Protein AF-A0A7C4BA80-F1 (afdb_monomer_lite)

Structure (mmCIF, N/CA/C/O backbone):
data_AF-A0A7C4BA80-F1
#
_entry.id   AF-A0A7C4BA80-F1
#
loop_
_atom_site.group_PDB
_atom_site.id
_atom_site.type_symbol
_atom_site.label_atom_id
_atom_site.label_alt_id
_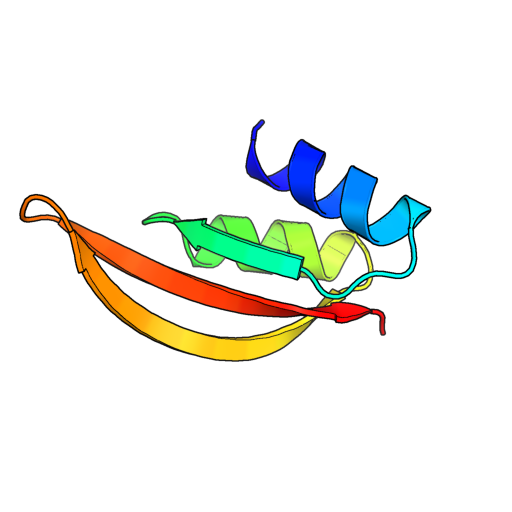atom_site.label_comp_id
_atom_site.label_asym_id
_atom_site.label_entity_id
_atom_site.label_seq_id
_atom_site.pdbx_PDB_ins_code
_atom_site.Cartn_x
_atom_site.Cartn_y
_atom_site.Cartn_z
_atom_site.occupancy
_atom_site.B_iso_or_equiv
_atom_site.auth_seq_id
_atom_site.auth_comp_id
_atom_site.auth_asym_id
_atom_site.auth_atom_id
_atom_site.pdbx_PDB_model_num
ATOM 1 N N . MET A 1 1 ? -4.697 9.553 -10.941 1.00 65.56 1 MET A N 1
ATOM 2 C CA . MET A 1 1 ? -3.668 9.012 -10.026 1.00 65.56 1 MET A CA 1
ATOM 3 C C . MET A 1 1 ? -4.118 7.640 -9.534 1.00 65.56 1 MET A C 1
ATOM 5 O O . MET A 1 1 ? -5.134 7.558 -8.863 1.00 65.56 1 MET A O 1
ATOM 9 N N . TYR A 1 2 ? -3.417 6.563 -9.902 1.00 84.06 2 TYR A N 1
ATOM 10 C CA . TYR A 1 2 ? -3.790 5.181 -9.542 1.00 84.06 2 TYR A CA 1
ATOM 11 C C . TYR A 1 2 ? -3.863 4.960 -8.020 1.00 84.06 2 TYR A C 1
ATOM 13 O O . TYR A 1 2 ? -4.835 4.403 -7.521 1.00 84.06 2 TYR A O 1
ATOM 21 N N . THR A 1 3 ? -2.877 5.473 -7.281 1.00 87.94 3 THR A N 1
ATOM 22 C CA . THR A 1 3 ? -2.765 5.313 -5.825 1.00 87.94 3 THR A CA 1
ATOM 23 C C . THR A 1 3 ? -3.966 5.883 -5.072 1.00 87.94 3 THR A C 1
ATOM 25 O O . THR A 1 3 ? -4.542 5.204 -4.231 1.00 87.94 3 THR A O 1
ATOM 28 N N . GLU A 1 4 ? -4.376 7.109 -5.408 1.00 89.00 4 GLU A N 1
ATOM 29 C CA . GLU A 1 4 ? -5.549 7.758 -4.809 1.00 89.00 4 GLU A CA 1
ATOM 30 C C . GLU A 1 4 ? -6.835 6.995 -5.124 1.00 89.00 4 GLU A C 1
ATOM 32 O O . GLU A 1 4 ? -7.666 6.821 -4.243 1.00 89.00 4 GLU A O 1
ATOM 37 N N . GLY A 1 5 ? -6.988 6.489 -6.353 1.00 89.94 5 GLY A N 1
ATOM 38 C CA . GLY A 1 5 ? -8.162 5.704 -6.737 1.00 89.94 5 GLY A CA 1
ATOM 39 C C . GLY A 1 5 ? -8.312 4.426 -5.908 1.00 89.94 5 GLY A C 1
ATOM 40 O O . GLY A 1 5 ? -9.396 4.154 -5.390 1.00 89.94 5 GLY A O 1
ATOM 41 N N . VAL A 1 6 ? -7.217 3.679 -5.731 1.00 89.81 6 VAL A N 1
ATOM 42 C CA . VAL A 1 6 ? -7.197 2.458 -4.907 1.00 89.81 6 VAL A CA 1
ATOM 43 C C . VAL A 1 6 ? -7.510 2.781 -3.445 1.00 89.81 6 VAL A C 1
ATOM 45 O O . VAL A 1 6 ? -8.361 2.126 -2.846 1.00 89.81 6 VAL A O 1
ATOM 48 N N . LEU A 1 7 ? -6.875 3.812 -2.882 1.00 91.94 7 LEU A N 1
ATOM 49 C CA . LEU A 1 7 ? -7.084 4.206 -1.486 1.00 91.94 7 LEU A CA 1
ATOM 50 C C . LEU A 1 7 ? -8.498 4.755 -1.242 1.00 91.94 7 LEU A C 1
ATOM 52 O O . LEU A 1 7 ? -9.116 4.400 -0.246 1.00 91.94 7 LEU A O 1
ATOM 56 N N . CYS A 1 8 ? -9.057 5.543 -2.166 1.00 91.62 8 CYS A N 1
ATOM 57 C CA . CYS A 1 8 ? -10.448 6.007 -2.107 1.00 91.62 8 CYS A CA 1
ATOM 58 C C . CYS A 1 8 ? -11.432 4.834 -2.103 1.00 91.62 8 CYS A C 1
ATOM 60 O O . CYS A 1 8 ? -12.397 4.832 -1.340 1.00 91.62 8 CYS A O 1
ATOM 62 N N . HIS A 1 9 ? -11.215 3.842 -2.969 1.00 92.06 9 HIS A N 1
ATOM 63 C CA . HIS A 1 9 ? -12.084 2.671 -3.034 1.00 92.06 9 HIS A CA 1
ATOM 64 C C . HIS A 1 9 ? -11.988 1.823 -1.759 1.00 92.06 9 HIS A C 1
ATOM 66 O O . HIS A 1 9 ? -13.017 1.417 -1.211 1.00 92.06 9 HIS A O 1
ATOM 72 N N . ALA A 1 10 ? -10.768 1.614 -1.258 1.00 91.94 10 ALA A N 1
ATOM 73 C CA . ALA A 1 10 ? -10.537 0.911 -0.004 1.00 91.94 10 ALA A CA 1
ATOM 74 C C . ALA A 1 10 ? -11.202 1.642 1.176 1.00 91.94 10 ALA A C 1
ATOM 76 O O . ALA A 1 10 ? -11.908 1.001 1.953 1.00 91.94 10 ALA A O 1
ATOM 77 N N . ALA A 1 11 ? -11.077 2.974 1.247 1.00 90.25 11 ALA A N 1
ATOM 78 C CA . ALA A 1 11 ? -11.657 3.793 2.312 1.00 90.25 11 ALA A CA 1
ATOM 79 C C . ALA A 1 11 ? -13.184 3.684 2.332 1.00 90.25 11 ALA A C 1
ATOM 81 O O . ALA A 1 11 ? -13.786 3.444 3.375 1.00 90.25 11 ALA A O 1
ATOM 82 N N . ARG A 1 12 ? -13.816 3.783 1.155 1.00 91.06 12 ARG A N 1
ATOM 83 C CA . ARG A 1 12 ? -15.274 3.637 1.006 1.00 91.06 12 ARG A CA 1
ATOM 84 C C . ARG A 1 12 ? -15.783 2.255 1.406 1.00 91.06 12 ARG A C 1
ATOM 86 O O . ARG A 1 12 ? -16.950 2.131 1.757 1.00 91.06 12 ARG A O 1
ATOM 93 N N . SER A 1 13 ? -14.926 1.243 1.330 1.00 90.25 13 SER A N 1
ATOM 94 C CA . SER A 1 13 ? -15.271 -0.146 1.636 1.00 90.25 13 SER A CA 1
ATOM 95 C C . SER A 1 13 ? -14.835 -0.574 3.042 1.00 90.25 13 SER A C 1
ATOM 97 O O . SER A 1 13 ? -15.054 -1.724 3.409 1.00 90.25 13 SER A O 1
ATOM 99 N N . GLY A 1 14 ? -14.177 0.302 3.816 1.00 88.00 14 GLY A N 1
ATOM 100 C CA . GLY A 1 14 ? -13.568 -0.061 5.104 1.00 88.00 14 GLY A CA 1
ATOM 101 C C . GLY A 1 14 ? -12.475 -1.131 4.980 1.00 88.00 14 GLY A C 1
ATOM 102 O O . GLY A 1 14 ? -12.208 -1.867 5.928 1.00 88.00 14 GLY A O 1
ATOM 103 N N . ALA A 1 15 ? -11.873 -1.268 3.798 1.00 92.75 15 ALA A N 1
ATOM 104 C CA . ALA A 1 15 ? -10.949 -2.345 3.485 1.00 92.75 15 ALA A CA 1
ATOM 105 C C . ALA A 1 15 ? -9.492 -1.954 3.764 1.00 92.75 15 ALA A C 1
ATOM 107 O O . ALA A 1 15 ? -9.094 -0.788 3.663 1.00 92.75 15 ALA A O 1
ATOM 108 N N . LYS A 1 16 ? -8.672 -2.974 4.039 1.00 95.69 16 LYS A N 1
ATOM 109 C CA . LYS A 1 16 ? -7.208 -2.872 3.989 1.00 95.69 16 LYS A CA 1
ATOM 110 C C . LYS A 1 16 ? -6.765 -2.607 2.548 1.00 95.69 16 LYS A C 1
ATOM 112 O O . LYS A 1 16 ? -7.405 -3.082 1.609 1.00 95.69 16 LYS A O 1
ATOM 117 N N . ALA A 1 17 ? -5.663 -1.887 2.367 1.00 95.19 17 ALA A N 1
ATOM 118 C CA . ALA A 1 17 ? -5.137 -1.560 1.044 1.00 95.19 17 ALA A CA 1
ATOM 119 C C . ALA A 1 17 ? -3.756 -2.186 0.821 1.00 95.19 17 ALA A C 1
ATOM 121 O O . ALA A 1 17 ? -2.919 -2.227 1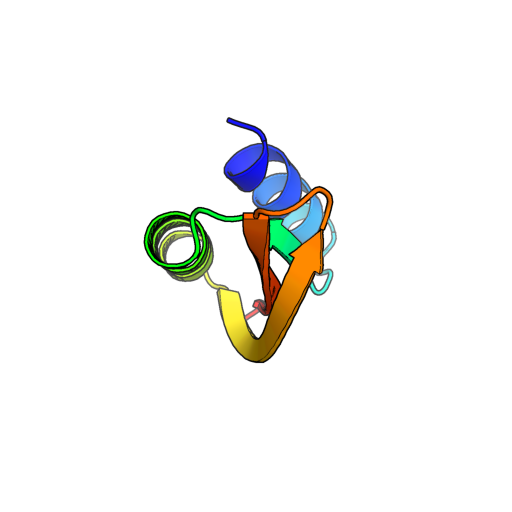.720 1.00 95.19 17 ALA A O 1
ATOM 122 N N . CYS A 1 18 ? -3.508 -2.653 -0.403 1.00 95.06 18 CYS A N 1
ATOM 123 C CA . CYS A 1 18 ? -2.203 -3.126 -0.849 1.00 95.06 18 CYS A CA 1
ATOM 124 C C . CYS A 1 18 ? -1.789 -2.335 -2.087 1.00 95.06 18 CYS A C 1
ATOM 126 O O . CYS A 1 18 ? -2.541 -2.258 -3.061 1.00 95.06 18 CYS A O 1
ATOM 128 N N . LEU A 1 19 ? -0.599 -1.741 -2.052 1.00 95.00 19 LEU A N 1
ATOM 129 C CA . LEU A 1 19 ? -0.050 -0.968 -3.158 1.00 95.00 19 LEU A CA 1
ATOM 130 C C . LEU A 1 19 ? 1.307 -1.534 -3.560 1.00 95.00 19 LEU A C 1
ATOM 132 O O . LEU A 1 19 ? 2.218 -1.618 -2.741 1.00 95.00 19 LEU A O 1
ATOM 136 N N . VAL A 1 20 ? 1.447 -1.872 -4.840 1.00 94.44 20 VAL A N 1
ATOM 137 C CA . VAL A 1 20 ? 2.727 -2.235 -5.454 1.00 94.44 20 VAL A CA 1
ATOM 138 C C . VAL A 1 20 ? 3.191 -1.050 -6.284 1.00 94.44 20 VAL A C 1
ATOM 140 O O . VAL A 1 20 ? 2.514 -0.647 -7.230 1.00 94.44 20 VAL A O 1
ATOM 143 N N . THR A 1 21 ? 4.306 -0.435 -5.901 1.00 93.44 21 THR A N 1
ATOM 144 C CA . THR A 1 21 ? 4.746 0.815 -6.527 1.00 93.44 21 THR A CA 1
ATOM 145 C C . THR A 1 21 ? 6.250 1.034 -6.390 1.00 93.44 21 THR A C 1
ATOM 147 O O . THR A 1 21 ? 6.823 0.741 -5.342 1.00 93.44 21 THR A O 1
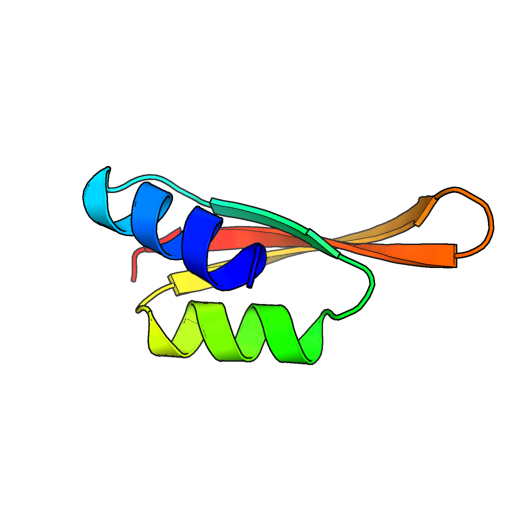ATOM 150 N N . PRO A 1 22 ? 6.921 1.609 -7.404 1.00 94.06 22 PRO A N 1
ATOM 151 C CA . PRO A 1 22 ? 8.285 2.106 -7.249 1.00 94.06 22 PRO A CA 1
ATOM 152 C C . PRO A 1 22 ? 8.342 3.481 -6.556 1.00 94.06 22 PRO A C 1
ATOM 154 O O . PRO A 1 22 ? 9.428 3.998 -6.309 1.00 94.06 22 PRO A O 1
ATOM 157 N N . TYR A 1 23 ? 7.191 4.104 -6.272 1.00 93.50 23 TYR A N 1
ATOM 158 C CA . TYR A 1 23 ? 7.071 5.449 -5.697 1.00 93.50 23 TYR A CA 1
ATOM 159 C C . TYR A 1 23 ? 6.639 5.396 -4.230 1.00 93.50 23 TYR A C 1
ATOM 161 O O . TYR A 1 23 ? 5.639 5.995 -3.836 1.00 93.50 23 TYR A O 1
ATOM 169 N N . GLU A 1 24 ? 7.392 4.659 -3.417 1.00 94.06 24 GLU A N 1
ATOM 170 C CA . GLU A 1 24 ? 7.045 4.361 -2.025 1.00 94.06 24 GLU A CA 1
ATOM 171 C C . GLU A 1 24 ? 6.656 5.597 -1.206 1.00 94.06 24 GLU A C 1
ATOM 173 O O . GLU A 1 24 ? 5.560 5.652 -0.652 1.00 94.06 24 GLU A O 1
ATOM 178 N N . ARG A 1 25 ? 7.531 6.609 -1.150 1.00 94.56 25 ARG A N 1
ATOM 179 C CA . ARG A 1 25 ? 7.310 7.801 -0.314 1.00 94.56 25 ARG A CA 1
ATOM 180 C C . ARG A 1 25 ? 6.028 8.541 -0.685 1.00 94.56 25 ARG A C 1
ATOM 182 O O . ARG A 1 25 ? 5.307 8.992 0.199 1.00 94.56 25 ARG A O 1
ATOM 189 N N . ALA A 1 26 ? 5.740 8.641 -1.982 1.00 94.62 26 ALA A N 1
ATOM 190 C CA . ALA A 1 26 ? 4.520 9.274 -2.464 1.00 94.6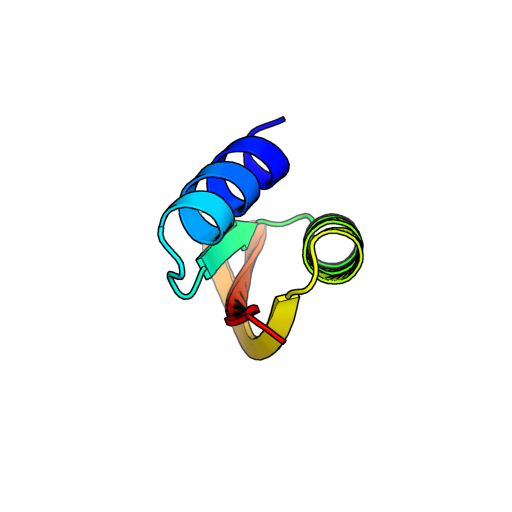2 26 ALA A CA 1
ATOM 191 C C . ALA A 1 26 ? 3.285 8.462 -2.049 1.00 94.62 26 ALA A C 1
ATOM 193 O O . ALA A 1 26 ? 2.329 9.031 -1.534 1.00 94.62 26 ALA A O 1
ATOM 194 N N . ALA A 1 27 ? 3.330 7.134 -2.198 1.00 94.81 27 ALA A N 1
ATOM 195 C CA . ALA A 1 27 ? 2.220 6.265 -1.823 1.00 94.81 27 ALA A CA 1
ATOM 196 C C . ALA A 1 27 ? 1.928 6.273 -0.318 1.00 94.81 27 ALA A C 1
ATOM 198 O O . ALA A 1 27 ? 0.765 6.379 0.065 1.00 94.81 27 ALA A O 1
ATOM 199 N N . ILE A 1 28 ? 2.965 6.235 0.524 1.00 96.25 28 ILE A N 1
ATOM 200 C CA . ILE A 1 28 ? 2.812 6.358 1.981 1.00 96.25 28 ILE A CA 1
ATOM 201 C C . ILE A 1 28 ? 2.219 7.725 2.335 1.00 96.25 28 ILE A C 1
ATOM 203 O O . ILE A 1 28 ? 1.259 7.793 3.096 1.00 96.25 28 ILE A O 1
ATOM 207 N N . GLY A 1 29 ? 2.741 8.810 1.754 1.00 95.62 29 GLY A N 1
ATOM 208 C CA . GLY A 1 29 ? 2.238 10.160 2.016 1.00 95.62 29 GLY A CA 1
ATOM 209 C C . GLY A 1 29 ? 0.760 10.328 1.657 1.00 95.62 29 GLY A C 1
ATOM 210 O O . GLY A 1 29 ? 0.011 10.940 2.416 1.00 95.62 29 GLY A O 1
ATOM 211 N N . THR A 1 30 ? 0.321 9.763 0.530 1.00 94.88 30 THR A N 1
ATOM 212 C CA . THR A 1 30 ? -1.097 9.760 0.145 1.00 94.88 30 THR A CA 1
ATOM 213 C C . THR A 1 30 ? -1.935 8.903 1.094 1.00 94.88 30 THR A C 1
ATOM 215 O O . THR A 1 30 ? -2.968 9.372 1.558 1.00 94.88 30 THR A O 1
ATOM 218 N N . ALA A 1 31 ? -1.490 7.689 1.431 1.00 94.94 31 ALA A N 1
ATOM 219 C CA . ALA A 1 31 ? -2.216 6.798 2.339 1.00 94.94 31 ALA A CA 1
ATOM 220 C C . ALA A 1 31 ? -2.434 7.433 3.722 1.00 94.94 31 ALA A C 1
ATOM 222 O O . ALA A 1 31 ? -3.561 7.465 4.212 1.00 94.94 31 ALA A O 1
ATOM 223 N N . VAL A 1 32 ? -1.394 8.039 4.301 1.00 94.81 32 VAL A N 1
ATOM 224 C CA . VAL A 1 32 ? -1.480 8.722 5.603 1.00 94.81 32 VAL A CA 1
ATOM 225 C C . VAL A 1 32 ? -2.486 9.876 5.571 1.00 94.81 32 VAL A C 1
ATOM 227 O O . VAL A 1 32 ? -3.307 9.997 6.475 1.00 94.81 32 VAL A O 1
ATOM 230 N N . LYS A 1 33 ? -2.495 10.689 4.504 1.00 94.12 33 LYS A N 1
ATOM 231 C CA . LYS A 1 33 ? -3.492 11.767 4.331 1.00 94.12 33 LYS A CA 1
ATOM 232 C C . LYS A 1 33 ? -4.932 11.253 4.261 1.00 94.12 33 LYS A C 1
ATOM 234 O O . LYS A 1 33 ? -5.855 12.014 4.525 1.00 94.12 33 LYS A O 1
ATOM 239 N N . MET A 1 34 ? -5.118 9.988 3.893 1.00 92.69 34 MET A N 1
ATOM 240 C CA . MET A 1 34 ? -6.420 9.335 3.761 1.00 92.69 3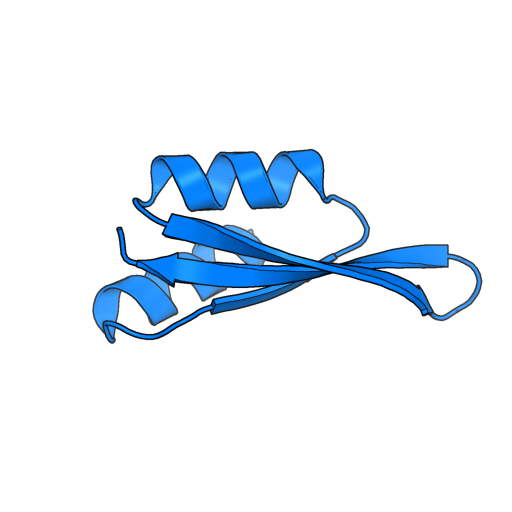4 MET A CA 1
ATOM 241 C C . MET A 1 34 ? -6.780 8.480 4.983 1.00 92.69 34 MET A C 1
ATOM 243 O O . MET A 1 34 ? -7.725 7.700 4.914 1.00 92.69 34 MET A O 1
ATOM 247 N N . GLY A 1 35 ? -6.046 8.618 6.093 1.00 94.06 35 GLY A N 1
ATOM 248 C CA . GLY A 1 35 ? -6.337 7.910 7.339 1.00 94.06 35 GLY A CA 1
ATOM 249 C C . GLY A 1 35 ? -5.869 6.458 7.354 1.00 94.06 35 GLY A C 1
ATOM 250 O O . GLY A 1 35 ? -6.395 5.663 8.121 1.00 94.06 35 GLY A O 1
ATOM 251 N N . TYR A 1 36 ? -4.891 6.088 6.528 1.00 96.12 36 TYR A N 1
ATOM 252 C CA . TYR A 1 36 ? -4.295 4.753 6.548 1.00 96.12 36 TYR A CA 1
ATOM 253 C C . TYR A 1 36 ? -2.947 4.735 7.270 1.00 96.12 36 TYR A C 1
ATOM 255 O O . TYR A 1 36 ? -2.117 5.629 7.084 1.00 96.12 36 TYR A O 1
ATOM 263 N N . VAL A 1 37 ? -2.684 3.657 8.007 1.00 96.19 37 VAL A N 1
ATOM 264 C CA . VAL A 1 37 ? -1.380 3.361 8.612 1.00 96.19 37 VAL A CA 1
ATOM 265 C C . VAL A 1 37 ? -0.684 2.264 7.818 1.00 96.19 37 VAL A C 1
ATOM 267 O O . VAL A 1 37 ? -1.295 1.261 7.452 1.00 96.19 37 VAL A O 1
ATOM 270 N N . LEU A 1 38 ? 0.612 2.436 7.548 1.00 97.06 38 LEU A N 1
ATOM 271 C CA . LEU A 1 38 ? 1.439 1.381 6.965 1.00 97.06 38 LEU A CA 1
ATOM 272 C C . LEU A 1 38 ? 1.716 0.311 8.026 1.00 97.06 38 LEU A C 1
ATOM 274 O O . LEU A 1 38 ? 2.393 0.586 9.014 1.00 97.06 38 LEU A O 1
ATOM 278 N N . THR A 1 39 ? 1.246 -0.912 7.800 1.00 97.31 39 THR A N 1
ATOM 279 C CA . THR A 1 39 ? 1.452 -2.033 8.731 1.00 97.31 39 THR A CA 1
ATOM 280 C C . THR A 1 39 ? 2.588 -2.944 8.305 1.00 97.31 39 THR A C 1
ATOM 282 O O . THR A 1 39 ? 3.271 -3.527 9.146 1.00 97.31 39 THR A O 1
ATOM 285 N N . ARG A 1 40 ? 2.829 -3.069 6.995 1.00 97.19 40 ARG A N 1
ATOM 286 C CA . ARG A 1 40 ? 3.922 -3.894 6.481 1.00 97.19 40 ARG A CA 1
ATOM 287 C C . ARG A 1 40 ? 4.468 -3.362 5.166 1.00 97.19 40 ARG A C 1
ATOM 289 O O . ARG A 1 40 ? 3.738 -2.853 4.319 1.00 97.19 40 ARG A O 1
ATOM 296 N N . ARG A 1 41 ? 5.774 -3.543 4.994 1.00 96.56 41 ARG A N 1
ATOM 297 C CA . ARG A 1 41 ? 6.523 -3.214 3.784 1.00 96.56 41 ARG A CA 1
ATOM 298 C C . ARG A 1 41 ? 7.361 -4.410 3.351 1.00 96.56 41 ARG A C 1
ATOM 300 O O . ARG A 1 41 ? 7.981 -5.065 4.188 1.00 96.56 41 ARG A O 1
ATOM 307 N N . LEU A 1 42 ? 7.404 -4.649 2.046 1.00 96.56 42 LEU A N 1
ATOM 308 C CA . LEU A 1 42 ? 8.325 -5.580 1.404 1.00 96.56 42 LEU A CA 1
ATOM 309 C C . LEU A 1 42 ? 8.942 -4.913 0.174 1.00 96.56 42 LEU A C 1
ATOM 311 O O . LEU A 1 42 ? 8.217 -4.348 -0.640 1.00 96.56 42 LEU A O 1
ATOM 315 N N . ASP A 1 43 ? 10.252 -5.037 0.005 1.00 95.50 43 ASP A N 1
ATOM 316 C CA . ASP A 1 43 ? 10.935 -4.594 -1.208 1.00 95.50 43 ASP A CA 1
ATOM 317 C C . ASP A 1 43 ? 11.163 -5.799 -2.130 1.00 95.50 43 ASP A C 1
ATOM 319 O O . ASP A 1 43 ? 11.582 -6.868 -1.681 1.00 95.50 43 ASP A O 1
ATOM 323 N N . THR A 1 44 ? 10.897 -5.636 -3.424 1.00 94.44 44 THR A N 1
ATOM 324 C CA . THR A 1 44 ? 11.145 -6.666 -4.441 1.00 94.44 44 THR A CA 1
ATOM 325 C C . THR A 1 44 ? 11.620 -6.048 -5.757 1.00 94.44 44 THR A C 1
ATOM 327 O O . THR A 1 44 ? 11.690 -4.825 -5.909 1.00 94.44 44 THR A O 1
ATOM 330 N N . PHE A 1 45 ? 11.979 -6.896 -6.717 1.00 94.44 45 PHE A N 1
ATOM 331 C CA . PHE A 1 45 ? 12.366 -6.504 -8.065 1.00 94.44 45 PHE A CA 1
ATOM 332 C C . PHE A 1 45 ? 11.350 -7.048 -9.068 1.00 94.44 45 PHE A C 1
ATOM 334 O O . PHE A 1 45 ? 11.074 -8.244 -9.101 1.00 94.44 45 PHE A O 1
ATOM 341 N N . GLN A 1 46 ? 10.812 -6.172 -9.913 1.00 89.50 46 GLN A N 1
ATOM 342 C CA . GLN A 1 46 ? 9.952 -6.547 -11.035 1.00 89.50 46 GLN A CA 1
ATOM 343 C C . GLN A 1 46 ? 10.445 -5.847 -12.299 1.00 89.50 46 GLN A C 1
ATOM 345 O O . GLN A 1 46 ? 10.628 -4.630 -12.311 1.00 89.50 46 GLN A O 1
ATOM 350 N N . GLY A 1 47 ? 10.707 -6.625 -13.354 1.00 85.62 47 GLY A N 1
ATOM 351 C CA . GLY A 1 47 ? 11.157 -6.093 -14.646 1.00 85.62 47 GLY A CA 1
ATOM 352 C C . GLY A 1 47 ? 12.453 -5.274 -14.571 1.00 85.62 47 GLY A C 1
ATOM 353 O O . GLY A 1 47 ? 12.569 -4.257 -15.243 1.00 85.62 47 GLY A O 1
ATOM 354 N N . GLY A 1 48 ? 13.396 -5.657 -13.700 1.00 92.50 48 GLY A N 1
ATOM 355 C CA . GLY A 1 48 ? 14.668 -4.942 -13.512 1.00 92.50 48 GLY A CA 1
ATOM 356 C C . GLY A 1 48 ? 14.579 -3.660 -12.675 1.00 92.50 48 GLY A C 1
ATOM 357 O O . GLY A 1 48 ? 15.591 -2.990 -12.477 1.00 92.50 48 GLY A O 1
ATOM 358 N N . ARG A 1 49 ? 13.401 -3.317 -12.138 1.00 92.25 49 ARG A N 1
ATOM 359 C CA . ARG A 1 49 ? 13.201 -2.153 -11.266 1.00 92.25 49 ARG A CA 1
ATOM 360 C C . ARG A 1 49 ? 12.841 -2.587 -9.849 1.00 92.25 49 ARG A C 1
ATOM 362 O O . ARG A 1 49 ? 12.076 -3.529 -9.653 1.00 92.25 49 ARG A O 1
ATOM 369 N N . ARG A 1 50 ? 13.366 -1.868 -8.853 1.00 93.62 50 ARG A N 1
ATOM 370 C CA . ARG A 1 50 ? 12.937 -2.016 -7.457 1.00 93.62 50 ARG A CA 1
ATOM 371 C C . ARG A 1 50 ? 11.513 -1.483 -7.294 1.00 93.62 50 ARG A C 1
ATOM 373 O O . ARG A 1 50 ? 11.225 -0.356 -7.703 1.00 93.62 50 ARG A O 1
ATOM 380 N N . VAL A 1 51 ? 10.654 -2.277 -6.672 1.00 95.81 51 VAL A N 1
ATOM 381 C CA . VAL A 1 51 ? 9.282 -1.912 -6.311 1.00 95.81 51 VAL A CA 1
ATOM 382 C C . VAL A 1 51 ? 9.028 -2.273 -4.851 1.00 95.81 51 VAL A C 1
ATOM 384 O O . VAL A 1 51 ? 9.563 -3.261 -4.349 1.00 95.81 51 VAL A O 1
ATOM 387 N N . SER A 1 52 ? 8.206 -1.476 -4.179 1.00 96.44 52 SER A N 1
ATOM 388 C CA . SER A 1 52 ? 7.768 -1.733 -2.810 1.00 96.44 52 SER A CA 1
ATOM 389 C C . SER A 1 52 ? 6.333 -2.252 -2.828 1.00 96.44 52 SER A C 1
ATOM 391 O O . SER A 1 52 ? 5.476 -1.705 -3.526 1.00 96.44 52 SER A O 1
ATOM 393 N N . ILE A 1 53 ? 6.073 -3.297 -2.050 1.00 96.62 53 ILE A N 1
ATOM 394 C CA . ILE A 1 53 ? 4.738 -3.779 -1.703 1.00 96.62 53 ILE A CA 1
ATOM 395 C C . ILE A 1 53 ? 4.408 -3.210 -0.326 1.00 96.62 53 ILE A C 1
ATOM 397 O O . ILE A 1 53 ? 5.097 -3.489 0.658 1.00 96.62 53 ILE A O 1
ATOM 401 N N . LEU A 1 54 ? 3.369 -2.387 -0.274 1.00 97.12 54 LEU A N 1
ATOM 402 C CA . LEU A 1 54 ? 2.971 -1.621 0.897 1.00 97.12 54 LEU A CA 1
ATOM 403 C C . LEU A 1 54 ? 1.576 -2.062 1.332 1.00 97.12 54 LEU A C 1
ATOM 405 O O . LEU A 1 54 ? 0.626 -1.956 0.555 1.00 97.12 54 LEU A O 1
ATOM 409 N N . LEU A 1 55 ? 1.468 -2.563 2.559 1.00 97.00 55 LEU A N 1
ATOM 410 C CA . LEU A 1 55 ? 0.215 -2.992 3.171 1.00 97.00 55 LEU A CA 1
ATOM 411 C C . LEU A 1 55 ? -0.235 -1.948 4.185 1.00 97.00 55 LEU A C 1
ATOM 413 O O . LEU A 1 55 ? 0.522 -1.581 5.087 1.00 97.00 55 LEU A 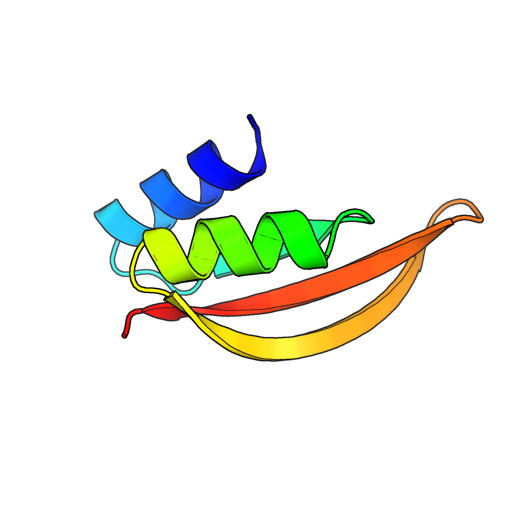O 1
ATOM 417 N N . PHE A 1 56 ? -1.470 -1.494 4.025 1.00 96.75 56 PHE A N 1
ATOM 418 C CA . PHE A 1 56 ? -2.069 -0.444 4.825 1.00 96.75 56 PHE A CA 1
ATOM 419 C C . PHE A 1 56 ? -3.365 -0.910 5.480 1.00 96.75 56 PHE A C 1
ATOM 421 O O . PHE A 1 56 ? -4.158 -1.636 4.872 1.00 96.75 56 PHE A O 1
ATOM 428 N N . GLU A 1 57 ? -3.610 -0.419 6.688 1.00 95.94 57 GLU A N 1
ATOM 429 C CA . GLU A 1 57 ? -4.863 -0.608 7.419 1.00 95.94 57 GLU A CA 1
ATOM 430 C C . GLU A 1 57 ? -5.502 0.753 7.730 1.00 95.94 57 GLU A C 1
ATOM 432 O O . GLU A 1 57 ? -4.763 1.728 7.900 1.00 95.94 57 GLU A O 1
ATOM 437 N N . PRO A 1 58 ? -6.844 0.855 7.751 1.00 92.38 58 PRO A N 1
ATOM 438 C CA . PRO A 1 58 ? -7.518 2.058 8.232 1.00 92.38 58 PRO A CA 1
ATOM 439 C C . PRO A 1 58 ? -7.107 2.359 9.681 1.00 92.38 58 PRO A C 1
ATOM 441 O O . PRO A 1 58 ? -6.952 1.425 10.470 1.00 92.38 58 PRO A O 1
ATOM 444 N N . SER A 1 59 ? -6.903 3.640 9.998 1.00 85.06 59 SER A N 1
ATOM 445 C CA . SER A 1 59 ? -6.608 4.123 11.359 1.00 85.06 59 SER A CA 1
ATOM 446 C C . SER A 1 59 ? -7.845 4.114 12.247 1.00 85.06 59 SER A C 1
ATOM 448 O O . SER A 1 59 ? -8.954 4.325 11.704 1.00 85.06 59 SER A O 1
#

Sequence (59 aa):
MYTEGVLCHAARSGAKACLVTPYERAAIGTAVKMGYVLTRRLDTFQGGRRVSILLFEPS

Radius of gyration: 11.03 Å; chains: 1; bounding box: 30×18×26 Å

pLDDT: mean 92.98, std 4.76, range [65.56, 97.31]

Foldseek 3Di:
DVLLVQLVVCLVVQHKGKDKALPVVVSCVSNVVSQKDFPDWDWDDDPNGIIIITIIHHD

Organism: Thermofilum pendens (NCBI:txid2269)

Secondary structure (DSSP, 8-state):
-HHHHHHHHHHHTT--EEEEES-HHHHHHHHHHTTEEEEEEEEEEETTEEEEEEEEEE-